Protein AF-A0A563DCP3-F1 (afdb_monomer_lite)

pLDDT: mean 81.7, std 19.26, range [31.88, 98.25]

Organism: NCBI:txid2509004

Structure (mmCIF, N/CA/C/O backbone):
data_AF-A0A563DCP3-F1
#
_entry.id   AF-A0A563DCP3-F1
#
loop_
_atom_site.group_PDB
_atom_site.id
_atom_site.type_symbol
_atom_site.label_atom_id
_atom_site.label_alt_id
_atom_site.label_comp_id
_atom_site.label_asym_id
_atom_site.label_entity_id
_atom_site.label_seq_id
_atom_site.pdbx_PDB_ins_code
_atom_site.Cartn_x
_atom_site.Cartn_y
_atom_site.Cartn_z
_atom_site.occupancy
_atom_site.B_iso_or_equiv
_atom_site.auth_seq_id
_atom_site.auth_comp_id
_atom_site.auth_asym_id
_atom_site.auth_atom_id
_atom_site.pdbx_PDB_model_num
ATOM 1 N N . MET A 1 1 ? -67.243 -31.482 20.004 1.00 41.31 1 MET A N 1
ATOM 2 C CA . MET A 1 1 ? -66.075 -31.719 19.130 1.00 41.31 1 MET A CA 1
ATOM 3 C C . MET A 1 1 ? -65.046 -30.627 19.380 1.00 41.31 1 MET A C 1
ATOM 5 O O . MET A 1 1 ? -65.381 -29.457 19.281 1.00 41.31 1 MET A O 1
ATOM 9 N N . LEU A 1 2 ? -63.834 -31.021 19.775 1.00 38.09 2 LEU A N 1
ATOM 10 C CA . LEU A 1 2 ? -62.657 -30.167 19.964 1.00 38.09 2 LEU A CA 1
ATOM 11 C C . LEU A 1 2 ? -62.089 -29.679 18.618 1.00 38.09 2 LEU A C 1
ATOM 13 O O . LEU A 1 2 ? -61.900 -30.506 17.728 1.00 38.09 2 LEU A O 1
ATOM 17 N N . LYS A 1 3 ? -61.703 -28.397 18.545 1.00 36.38 3 LYS A N 1
ATOM 18 C CA . LYS A 1 3 ? -60.465 -27.827 17.943 1.00 36.38 3 LYS A CA 1
ATOM 19 C C . LYS A 1 3 ? -60.593 -26.290 18.017 1.00 36.38 3 LYS A C 1
ATOM 21 O O . LYS A 1 3 ? -61.532 -25.746 17.460 1.00 36.38 3 LYS A O 1
ATOM 26 N N . LYS A 1 4 ? -59.897 -25.624 18.955 1.00 36.22 4 LYS A N 1
ATOM 27 C CA . LYS A 1 4 ? -58.544 -25.011 18.836 1.00 36.22 4 LYS A CA 1
ATOM 28 C C . LYS A 1 4 ? -58.501 -23.857 17.809 1.00 36.22 4 LYS A C 1
ATOM 30 O O . LYS A 1 4 ? -58.927 -24.091 16.694 1.00 36.22 4 LYS A O 1
ATOM 35 N N . ILE A 1 5 ? -57.922 -22.667 18.019 1.00 39.84 5 ILE A N 1
ATOM 36 C CA . ILE A 1 5 ? -57.256 -21.968 19.139 1.00 39.84 5 ILE A CA 1
ATOM 37 C C . ILE A 1 5 ? -56.921 -20.534 18.625 1.00 39.84 5 ILE A C 1
ATOM 39 O O . ILE A 1 5 ? -56.686 -20.366 17.434 1.00 39.84 5 ILE A O 1
ATOM 43 N N . LEU A 1 6 ? -56.871 -19.571 19.554 1.00 31.88 6 LEU A N 1
ATOM 44 C CA . LEU A 1 6 ? -56.149 -18.278 19.610 1.00 31.88 6 LEU A CA 1
ATOM 45 C C . LEU A 1 6 ? -56.243 -17.184 18.519 1.00 31.88 6 LEU A C 1
ATOM 47 O O . LEU A 1 6 ? -55.654 -17.242 17.447 1.00 31.88 6 LEU A O 1
ATOM 51 N N . ILE A 1 7 ? -56.817 -16.078 18.996 1.00 44.25 7 ILE A N 1
ATOM 52 C CA . ILE A 1 7 ? -56.426 -14.665 18.862 1.00 44.25 7 ILE A CA 1
ATOM 53 C C . ILE A 1 7 ? -54.898 -14.449 18.943 1.00 44.25 7 ILE A C 1
ATOM 55 O O . ILE A 1 7 ? -54.275 -14.998 19.849 1.00 44.25 7 ILE A O 1
ATOM 59 N N . LEU A 1 8 ? -54.333 -13.540 18.132 1.00 33.44 8 LEU A N 1
ATOM 60 C CA . LEU A 1 8 ? -53.434 -12.495 18.653 1.00 33.44 8 LEU A CA 1
ATOM 61 C C . LEU A 1 8 ? -53.379 -11.251 17.748 1.00 33.44 8 LEU A C 1
ATOM 63 O O . LEU A 1 8 ? -53.348 -11.323 16.525 1.00 33.44 8 LEU A O 1
ATOM 67 N N . PHE A 1 9 ? -53.403 -10.114 18.430 1.00 34.88 9 PHE A N 1
ATOM 68 C CA . PHE A 1 9 ? -53.386 -8.738 17.963 1.00 34.88 9 PHE A CA 1
ATOM 69 C C . PHE A 1 9 ? -51.964 -8.239 17.609 1.00 34.88 9 PHE A C 1
ATOM 71 O O . PHE A 1 9 ? -50.982 -8.738 18.148 1.00 34.88 9 PHE A O 1
ATOM 78 N N . PHE A 1 10 ? -51.946 -7.110 16.882 1.00 33.84 10 PHE A N 1
ATOM 79 C CA . PHE A 1 10 ? -51.060 -5.939 17.042 1.00 33.84 10 PHE A CA 1
ATOM 80 C C . PHE A 1 10 ? -49.759 -5.775 16.207 1.00 33.84 10 PHE A C 1
ATOM 82 O O . PHE A 1 10 ? -48.784 -6.495 16.351 1.00 33.84 10 PHE A O 1
ATOM 89 N N . ILE A 1 11 ? -49.763 -4.633 15.492 1.00 36.41 11 ILE A N 1
ATOM 90 C CA . ILE A 1 11 ? -48.721 -3.581 15.391 1.00 36.41 11 ILE A CA 1
ATOM 91 C C . ILE A 1 11 ? -47.721 -3.645 14.224 1.00 36.41 11 ILE A C 1
ATOM 93 O O . ILE A 1 11 ? -46.719 -4.350 14.236 1.00 36.41 11 ILE A O 1
ATOM 97 N N . LEU A 1 12 ? -47.972 -2.729 13.277 1.00 41.66 12 LEU A N 1
ATOM 98 C CA . LEU A 1 12 ? -46.993 -1.913 12.553 1.00 41.66 12 LEU A CA 1
ATOM 99 C C . LEU A 1 12 ? -45.638 -1.795 13.267 1.00 41.66 12 LEU A C 1
ATOM 101 O O . LEU A 1 12 ? -45.513 -1.091 14.264 1.00 41.66 12 LEU A O 1
ATOM 105 N N . SER A 1 13 ? -44.581 -2.342 12.684 1.00 36.09 13 SER A N 1
ATOM 106 C CA . SER A 1 13 ? -43.255 -1.749 12.854 1.00 36.09 13 SER A CA 1
ATOM 107 C C . SER A 1 13 ? -42.464 -1.875 11.565 1.00 36.09 13 SER A C 1
ATOM 109 O O . SER A 1 13 ? -42.316 -2.940 10.974 1.00 36.09 13 SER A O 1
ATOM 111 N N . SER A 1 14 ? -42.007 -0.714 11.122 1.00 35.94 14 SER A N 1
ATOM 112 C CA . SER A 1 14 ? -41.037 -0.500 10.071 1.00 35.94 14 SER A CA 1
ATOM 113 C C . SER A 1 14 ? -39.840 -1.436 10.218 1.00 35.94 14 SER A C 1
ATOM 115 O O . SER A 1 14 ? -39.022 -1.292 11.125 1.00 35.94 14 SER A O 1
ATOM 117 N N . LEU A 1 15 ? -39.643 -2.313 9.240 1.00 39.50 15 LEU A N 1
ATOM 118 C CA . LEU A 1 15 ? -38.308 -2.818 8.954 1.00 39.50 15 LEU A CA 1
ATOM 119 C C . LEU A 1 15 ? -37.560 -1.719 8.192 1.00 39.50 15 LEU A C 1
ATOM 121 O O . LEU A 1 15 ? -37.362 -1.771 6.982 1.00 39.50 15 LEU A O 1
ATOM 125 N N . LYS A 1 16 ? -37.153 -0.685 8.939 1.00 40.16 16 LYS A N 1
ATOM 126 C CA . LYS A 1 16 ? -35.898 0.008 8.651 1.00 40.16 16 LYS A CA 1
ATOM 127 C C . LYS A 1 16 ? -34.846 -1.097 8.641 1.00 40.16 16 LYS A C 1
ATOM 129 O O . LYS A 1 16 ? -34.524 -1.635 9.697 1.00 40.16 16 LYS A O 1
ATOM 134 N N . GLY A 1 17 ? -34.372 -1.466 7.456 1.00 36.19 17 GLY A N 1
ATOM 135 C CA . GLY A 1 17 ? -33.191 -2.302 7.305 1.00 36.19 17 GLY A CA 1
ATOM 136 C C . GLY A 1 17 ? -32.003 -1.567 7.909 1.00 36.19 17 GLY A C 1
ATOM 137 O O . GLY A 1 17 ? -31.311 -0.821 7.225 1.00 36.19 17 GLY A O 1
ATOM 138 N N . ILE A 1 18 ? -31.792 -1.730 9.212 1.00 42.62 18 ILE A N 1
ATOM 139 C CA . ILE A 1 18 ? -30.500 -1.468 9.825 1.00 42.62 18 ILE A CA 1
ATOM 140 C C . ILE A 1 18 ? -29.648 -2.647 9.369 1.00 42.62 18 ILE A C 1
ATOM 142 O O . ILE A 1 18 ? -29.673 -3.709 9.988 1.00 42.62 18 ILE A O 1
ATOM 146 N N . SER A 1 19 ? -28.974 -2.484 8.228 1.00 44.09 19 SER A N 1
ATOM 147 C CA . SER A 1 19 ? -27.886 -3.379 7.848 1.00 44.09 19 SER A CA 1
ATOM 148 C C . SER A 1 19 ? -26.914 -3.400 9.024 1.00 44.09 19 SER A C 1
ATOM 150 O O . SER A 1 19 ? -26.358 -2.362 9.394 1.00 44.09 19 SER A O 1
ATOM 152 N N . GLN A 1 20 ? -26.789 -4.542 9.697 1.00 48.88 20 GLN A N 1
ATOM 153 C CA . GLN A 1 20 ? -25.771 -4.714 10.721 1.00 48.88 20 GLN A CA 1
ATOM 154 C C . GLN A 1 20 ? -24.420 -4.734 10.005 1.00 48.88 20 GLN A C 1
ATOM 156 O O . GLN A 1 20 ? -23.987 -5.778 9.529 1.00 48.88 20 GLN A O 1
ATOM 161 N N . THR A 1 21 ? -23.777 -3.569 9.912 1.00 60.69 21 THR A N 1
ATOM 162 C CA . THR A 1 21 ? -22.417 -3.418 9.387 1.00 60.69 21 THR A CA 1
ATOM 163 C C . THR A 1 21 ? -21.504 -4.403 10.113 1.00 60.69 21 THR A C 1
ATOM 165 O O . THR A 1 21 ? -21.349 -4.316 11.342 1.00 60.69 21 THR A O 1
ATOM 168 N N . THR A 1 22 ? -20.928 -5.348 9.372 1.00 79.06 22 THR A N 1
ATOM 169 C CA . THR A 1 22 ? -20.078 -6.398 9.951 1.00 79.06 22 THR A CA 1
ATOM 170 C C . THR A 1 22 ? -18.808 -5.792 10.561 1.00 79.06 22 THR A C 1
ATOM 172 O O . THR A 1 22 ? -18.402 -4.676 10.225 1.00 79.06 22 THR A O 1
ATOM 175 N N . THR A 1 23 ? -18.155 -6.505 11.485 1.00 81.75 23 THR A N 1
ATOM 176 C CA . THR A 1 23 ? -16.864 -6.066 12.050 1.00 81.75 23 THR A CA 1
ATOM 177 C C . THR A 1 23 ? -15.818 -5.857 10.950 1.00 81.75 23 THR A C 1
ATOM 179 O O . THR A 1 23 ? -15.109 -4.853 10.985 1.00 81.75 23 THR A O 1
ATOM 182 N N . ALA A 1 24 ? -15.797 -6.737 9.942 1.00 82.44 24 ALA A N 1
ATOM 183 C CA . ALA A 1 24 ? -14.927 -6.632 8.774 1.00 82.44 24 ALA A CA 1
ATOM 184 C C . ALA A 1 24 ? -15.237 -5.385 7.936 1.00 82.44 24 ALA A C 1
ATOM 186 O O . ALA A 1 24 ? -14.337 -4.616 7.619 1.00 82.44 24 ALA A O 1
ATOM 187 N N . GLU A 1 25 ? -16.511 -5.103 7.657 1.00 87.88 25 GLU A N 1
ATOM 188 C CA . GLU A 1 25 ? -16.912 -3.894 6.931 1.00 87.88 25 GLU A CA 1
ATOM 189 C C . GLU A 1 25 ? -16.512 -2.616 7.688 1.00 87.88 25 GLU A C 1
ATOM 191 O O . GLU A 1 25 ? -15.989 -1.672 7.095 1.00 87.88 25 GLU A O 1
ATOM 196 N N . LYS A 1 26 ? -16.671 -2.582 9.019 1.00 87.88 26 LYS A N 1
ATOM 197 C CA . LYS A 1 26 ? -16.198 -1.454 9.845 1.00 87.88 26 LYS A CA 1
ATOM 198 C C . LYS A 1 26 ? -14.684 -1.267 9.781 1.00 87.88 26 LYS A C 1
ATOM 200 O O . LYS A 1 26 ? -14.230 -0.130 9.875 1.00 87.88 26 LYS A O 1
ATOM 205 N N . GLN A 1 27 ? -13.920 -2.349 9.673 1.00 88.75 27 GLN A N 1
ATOM 206 C CA . GLN A 1 27 ? -12.461 -2.312 9.566 1.00 88.75 27 GLN A CA 1
ATOM 207 C C . GLN A 1 27 ? -12.028 -1.852 8.174 1.00 88.75 27 GLN A C 1
ATOM 209 O O . GLN A 1 27 ? -11.270 -0.891 8.073 1.00 88.75 27 GLN A O 1
ATOM 214 N N . ILE A 1 28 ? -12.595 -2.443 7.120 1.00 91.56 28 ILE A N 1
ATOM 215 C CA . ILE A 1 28 ? -12.386 -2.041 5.723 1.00 91.56 28 ILE A CA 1
ATOM 216 C C . ILE A 1 28 ? -12.682 -0.552 5.549 1.00 91.56 28 ILE A C 1
ATOM 218 O O . ILE A 1 28 ? -11.883 0.171 4.967 1.00 91.56 28 ILE A O 1
ATOM 222 N N . ASN A 1 29 ? -13.770 -0.051 6.136 1.00 92.19 29 ASN A N 1
ATOM 223 C CA . ASN A 1 29 ? -14.145 1.358 6.045 1.00 92.19 29 ASN A CA 1
ATOM 224 C C . ASN A 1 29 ? -13.076 2.340 6.553 1.00 92.19 29 ASN A C 1
ATOM 226 O O . ASN A 1 29 ? -13.105 3.506 6.160 1.00 92.19 29 ASN A O 1
ATOM 230 N N . GLN A 1 30 ? -12.146 1.901 7.404 1.00 91.94 30 GLN A N 1
ATOM 231 C CA . GLN A 1 30 ? -11.076 2.760 7.912 1.00 91.94 30 GLN A CA 1
ATOM 232 C C . GLN A 1 30 ? -10.036 3.088 6.839 1.00 91.94 30 GLN A C 1
ATOM 234 O O . GLN A 1 30 ? -9.419 4.147 6.925 1.00 91.94 30 GLN A O 1
ATOM 239 N N . ILE A 1 31 ? -9.862 2.241 5.815 1.00 93.12 31 ILE A N 1
ATOM 240 C CA . ILE A 1 31 ? -8.840 2.479 4.788 1.00 93.12 31 ILE A CA 1
ATOM 241 C C . ILE A 1 31 ? -9.122 3.732 3.961 1.00 93.12 31 ILE A C 1
ATOM 243 O O . ILE A 1 31 ? -8.203 4.459 3.604 1.00 93.12 31 ILE A O 1
ATOM 247 N N . PHE A 1 32 ? -10.398 4.049 3.741 1.00 93.44 32 PHE A N 1
ATOM 248 C CA . PHE A 1 32 ? -10.821 5.228 2.981 1.00 93.44 32 PHE A CA 1
ATOM 249 C C . PHE A 1 32 ? -10.542 6.546 3.714 1.00 93.44 32 PHE A C 1
ATOM 251 O O . PHE A 1 32 ? -10.645 7.614 3.121 1.00 93.44 32 PHE A O 1
ATOM 258 N N . GLN A 1 33 ? -10.135 6.496 4.987 1.00 89.62 33 GLN A N 1
ATOM 259 C CA . GLN A 1 33 ? -9.623 7.676 5.684 1.00 89.62 33 GLN A CA 1
ATOM 260 C C . GLN A 1 33 ? -8.228 8.075 5.174 1.00 89.62 33 GLN A C 1
ATOM 262 O O . GLN A 1 33 ? -7.823 9.212 5.382 1.00 89.62 33 GLN A O 1
ATOM 267 N N . LEU A 1 34 ? -7.501 7.200 4.459 1.00 88.06 34 LEU A N 1
ATOM 268 C CA . LEU A 1 34 ? -6.210 7.516 3.818 1.00 88.06 34 LEU A CA 1
ATOM 269 C C . LEU A 1 34 ? -6.309 8.526 2.657 1.00 88.06 34 LEU A C 1
ATOM 271 O O . LEU A 1 34 ? -5.311 8.811 1.999 1.00 88.06 34 LEU A O 1
ATOM 275 N N . GLU A 1 35 ? -7.479 9.111 2.412 1.00 87.75 35 GLU A N 1
ATOM 276 C CA . GLU A 1 35 ? -7.627 10.306 1.575 1.00 87.75 35 GLU A CA 1
ATOM 277 C C . GLU A 1 35 ? -7.397 11.609 2.359 1.00 87.75 35 GLU A C 1
ATOM 279 O O . GLU A 1 35 ? -7.166 12.671 1.773 1.00 87.75 35 GLU A O 1
ATOM 284 N N . GLU A 1 36 ? -7.468 11.542 3.690 1.00 90.31 36 GLU A N 1
ATOM 285 C CA . GLU A 1 36 ? -7.317 12.682 4.583 1.00 90.31 36 GLU A CA 1
ATOM 286 C C . GLU A 1 36 ? -5.836 12.988 4.824 1.00 90.31 36 GLU A C 1
ATOM 288 O O . GLU A 1 36 ? -5.035 12.108 5.148 1.00 90.31 36 GLU A O 1
ATOM 293 N N . LYS A 1 37 ? -5.470 14.274 4.749 1.00 90.06 37 LYS A N 1
ATOM 294 C CA . LYS A 1 37 ? -4.086 14.746 4.939 1.00 90.06 37 LYS A CA 1
ATOM 295 C C . LYS A 1 37 ? -3.443 14.224 6.229 1.00 90.06 37 LYS A C 1
ATOM 297 O O . LYS A 1 37 ? -2.275 13.846 6.219 1.00 90.06 37 LYS A O 1
ATOM 302 N N . GLU A 1 38 ? -4.198 14.203 7.326 1.00 93.25 38 GLU A N 1
ATOM 303 C CA . GLU A 1 38 ? -3.714 13.716 8.621 1.00 93.25 38 GLU A CA 1
ATOM 304 C C . GLU A 1 38 ? -3.383 12.218 8.579 1.00 93.25 38 GLU A C 1
ATOM 306 O O . GLU A 1 38 ? -2.358 11.795 9.108 1.00 93.25 38 GLU A O 1
ATOM 311 N N . LYS A 1 39 ? -4.218 11.413 7.916 1.00 93.62 39 LYS A N 1
ATOM 312 C CA . LYS A 1 39 ? -4.042 9.959 7.827 1.00 93.62 39 LYS A CA 1
ATOM 313 C C . LYS A 1 39 ? -2.913 9.571 6.896 1.00 93.62 39 LYS A C 1
ATOM 315 O O . LYS A 1 39 ? -2.160 8.661 7.221 1.00 93.62 39 LYS A O 1
ATOM 320 N N . ILE A 1 40 ? -2.743 10.304 5.801 1.00 94.38 40 ILE A N 1
ATOM 321 C CA . ILE A 1 40 ? -1.567 10.183 4.938 1.00 94.38 40 ILE A CA 1
ATOM 322 C C . ILE A 1 40 ? -0.311 10.458 5.765 1.00 94.38 40 ILE A C 1
ATOM 324 O O . ILE A 1 40 ? 0.591 9.631 5.797 1.00 94.38 40 ILE A O 1
ATOM 328 N N . HIS A 1 41 ? -0.270 11.572 6.502 1.00 95.00 41 HIS A N 1
ATOM 329 C CA . HIS A 1 41 ? 0.881 11.887 7.347 1.00 95.00 41 HIS A CA 1
ATOM 330 C C . HIS A 1 41 ? 1.159 10.791 8.388 1.00 95.00 41 HIS A C 1
ATOM 332 O O . HIS A 1 41 ? 2.302 10.369 8.520 1.00 95.00 41 HIS A O 1
ATOM 338 N N . GLN A 1 42 ? 0.122 10.271 9.056 1.00 95.69 42 GLN A N 1
ATOM 339 C CA . GLN A 1 42 ? 0.248 9.150 9.998 1.00 95.69 42 GLN A CA 1
ATOM 340 C C . GLN A 1 42 ? 0.780 7.874 9.332 1.00 95.69 42 GLN A C 1
ATOM 342 O O . GLN A 1 42 ? 1.568 7.161 9.944 1.00 95.69 42 GLN A O 1
ATOM 347 N N . PHE A 1 43 ? 0.363 7.578 8.099 1.00 97.06 43 PHE A N 1
ATOM 348 C CA . PHE A 1 43 ? 0.837 6.412 7.356 1.00 97.06 43 PHE A CA 1
ATOM 349 C C . PHE A 1 43 ? 2.337 6.507 7.066 1.00 97.06 43 PHE A C 1
ATOM 351 O O . PHE A 1 43 ? 3.083 5.590 7.398 1.00 97.06 43 PHE A O 1
ATOM 358 N N . PHE A 1 44 ? 2.783 7.638 6.516 1.00 96.56 44 PHE A N 1
ATOM 359 C CA . PHE A 1 44 ? 4.196 7.852 6.199 1.00 96.56 44 PHE A CA 1
ATOM 360 C C . PHE A 1 44 ? 5.061 7.965 7.455 1.00 96.56 44 PHE A C 1
ATOM 362 O O . PHE A 1 44 ? 6.139 7.390 7.492 1.00 96.56 44 PHE A O 1
ATOM 369 N N . GLN A 1 45 ? 4.568 8.596 8.522 1.00 96.38 45 GLN A N 1
ATOM 370 C CA . GLN A 1 45 ? 5.265 8.589 9.808 1.00 96.38 45 GLN A CA 1
ATOM 371 C C . GLN A 1 45 ? 5.456 7.158 10.339 1.00 96.38 45 GLN A C 1
ATOM 373 O O . GLN A 1 45 ? 6.539 6.820 10.802 1.00 96.38 45 GLN A O 1
ATOM 378 N N . ALA A 1 46 ? 4.437 6.299 10.236 1.00 96.44 46 ALA A N 1
ATOM 379 C CA . ALA A 1 46 ? 4.541 4.912 10.683 1.00 96.44 46 ALA A CA 1
ATOM 380 C C . ALA A 1 46 ? 5.518 4.075 9.831 1.00 96.44 46 ALA A C 1
ATOM 382 O O . ALA A 1 46 ? 6.087 3.111 10.342 1.00 96.44 46 ALA A O 1
ATOM 383 N N . ILE A 1 47 ? 5.714 4.422 8.550 1.00 95.50 47 ILE A N 1
ATOM 384 C CA . ILE A 1 47 ? 6.762 3.829 7.700 1.00 95.50 47 ILE A CA 1
ATOM 385 C C . ILE A 1 47 ? 8.145 4.230 8.211 1.00 95.50 47 ILE A C 1
ATOM 387 O O . ILE A 1 47 ? 8.982 3.354 8.410 1.00 95.50 47 ILE A O 1
ATOM 391 N N . GLU A 1 48 ? 8.369 5.520 8.466 1.00 93.69 48 GLU A N 1
ATOM 392 C CA . GLU A 1 48 ? 9.656 6.014 8.971 1.00 93.69 48 GLU A CA 1
ATOM 393 C C . GLU A 1 48 ? 10.006 5.411 10.336 1.00 93.69 48 GLU A C 1
ATOM 395 O O . GLU A 1 48 ? 11.123 4.942 10.537 1.00 93.69 48 GLU A O 1
ATOM 400 N N . GLU A 1 49 ? 9.038 5.348 11.256 1.00 94.06 49 GLU A N 1
ATOM 401 C CA . GLU A 1 49 ? 9.209 4.694 12.561 1.00 94.06 49 GLU A CA 1
ATOM 402 C C . GLU A 1 49 ? 9.597 3.216 12.396 1.00 94.06 49 GLU A C 1
ATOM 404 O O . GLU A 1 49 ? 10.536 2.743 13.034 1.00 94.06 49 GLU A O 1
ATOM 409 N N . TYR A 1 50 ? 8.929 2.490 11.492 1.00 94.12 50 TYR A N 1
ATOM 410 C CA . TYR A 1 50 ? 9.268 1.095 11.216 1.00 94.12 50 TYR A CA 1
ATOM 411 C C . TYR A 1 50 ? 10.687 0.943 10.653 1.00 94.12 50 TYR A C 1
ATOM 413 O O . TYR A 1 50 ? 11.428 0.075 11.116 1.00 94.12 50 TYR A O 1
ATOM 421 N N . LYS A 1 51 ? 11.064 1.772 9.670 1.00 90.81 51 LYS A N 1
ATOM 422 C CA . LYS A 1 51 ? 12.396 1.755 9.045 1.00 90.81 51 LYS A CA 1
ATOM 423 C C . LYS A 1 51 ? 13.497 2.019 10.081 1.00 90.81 51 LYS A C 1
ATOM 425 O O . LYS A 1 51 ? 14.484 1.285 10.108 1.00 90.81 51 LYS A O 1
ATOM 430 N N . GLN A 1 52 ? 13.292 2.988 10.975 1.00 90.19 52 GLN A N 1
ATOM 431 C CA . GLN A 1 52 ? 14.218 3.297 12.073 1.00 90.19 52 GLN A CA 1
ATOM 432 C C . GLN A 1 52 ? 14.371 2.132 13.059 1.00 90.19 52 GLN A C 1
ATOM 434 O O . GLN A 1 52 ? 15.492 1.779 13.420 1.00 90.19 52 GLN A O 1
ATOM 439 N N . ASP A 1 53 ? 13.264 1.501 13.457 1.00 90.94 53 ASP A N 1
ATOM 440 C CA . ASP A 1 53 ? 13.278 0.376 14.403 1.00 90.94 53 ASP A CA 1
ATOM 441 C C . ASP A 1 53 ? 13.960 -0.888 13.840 1.00 90.94 53 ASP A C 1
ATOM 443 O O . ASP A 1 53 ? 14.377 -1.757 14.610 1.00 90.94 53 ASP A O 1
ATOM 447 N N . HIS A 1 54 ? 14.068 -1.005 12.512 1.00 87.00 54 HIS A N 1
ATOM 448 C CA . HIS A 1 54 ? 14.603 -2.182 11.813 1.00 87.00 54 HIS A CA 1
ATOM 449 C C . HIS A 1 54 ? 15.919 -1.909 11.066 1.00 87.00 54 HIS A C 1
ATOM 451 O O . HIS A 1 54 ? 16.314 -2.724 10.236 1.00 87.00 54 HIS A O 1
ATOM 457 N N . ASP A 1 55 ? 16.597 -0.797 11.372 1.00 81.75 55 ASP A N 1
ATOM 458 C CA . ASP A 1 55 ? 17.911 -0.424 10.820 1.00 81.75 55 ASP A CA 1
ATOM 459 C C . ASP A 1 55 ? 17.954 -0.391 9.277 1.00 81.75 55 ASP A C 1
ATOM 461 O O . ASP A 1 55 ? 18.926 -0.804 8.641 1.00 81.75 55 ASP A O 1
ATOM 465 N N . TYR A 1 56 ? 16.880 0.107 8.648 1.00 74.94 56 TYR A N 1
ATOM 466 C CA . TYR A 1 56 ? 16.895 0.417 7.217 1.00 74.94 56 TYR A CA 1
ATOM 467 C C . TYR A 1 56 ? 17.863 1.582 6.976 1.00 74.94 56 TYR A C 1
ATOM 469 O O . TYR A 1 56 ? 17.546 2.737 7.253 1.00 74.94 56 TYR A O 1
ATOM 477 N N . SER A 1 57 ? 19.063 1.282 6.477 1.00 65.31 57 SER A N 1
ATOM 478 C CA . SER A 1 57 ? 20.049 2.314 6.145 1.00 65.31 57 SER A CA 1
ATOM 479 C C . SER A 1 57 ? 19.656 3.085 4.878 1.00 65.31 57 SER A C 1
ATOM 481 O O . SER A 1 57 ? 19.228 2.482 3.892 1.00 65.31 57 SER A O 1
ATOM 483 N N . ASP A 1 58 ? 19.911 4.397 4.851 1.00 59.00 58 ASP A N 1
ATOM 484 C CA . ASP A 1 58 ? 19.716 5.250 3.662 1.00 59.00 58 ASP A CA 1
ATOM 485 C C . ASP A 1 58 ? 20.484 4.739 2.424 1.00 59.00 58 ASP A C 1
ATOM 487 O O . ASP A 1 58 ? 20.110 5.012 1.284 1.00 59.00 58 ASP A O 1
ATOM 491 N N . ALA A 1 59 ? 21.551 3.959 2.635 1.00 50.50 59 ALA A N 1
ATOM 492 C CA . ALA A 1 59 ? 22.348 3.356 1.571 1.00 50.50 59 ALA A CA 1
ATOM 493 C C . ALA A 1 59 ? 21.618 2.228 0.813 1.00 50.50 59 ALA A C 1
ATOM 495 O O . ALA A 1 59 ? 21.939 2.007 -0.350 1.00 50.50 59 ALA A O 1
ATOM 496 N N . MET A 1 60 ? 20.633 1.544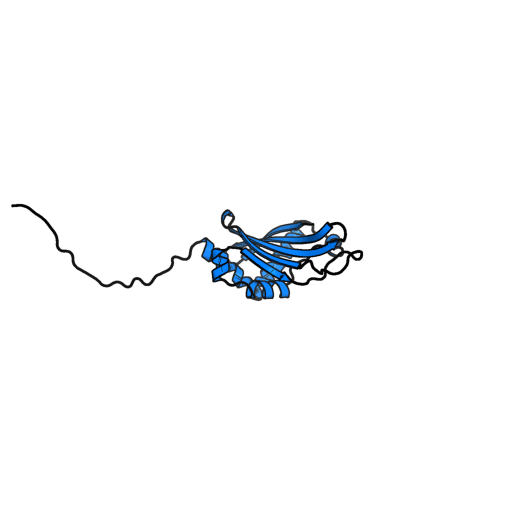 1.419 1.00 52.91 60 MET A N 1
ATOM 497 C CA . MET A 1 60 ? 19.790 0.562 0.705 1.00 52.91 60 MET A CA 1
ATOM 498 C C . MET A 1 60 ? 18.754 1.239 -0.206 1.00 52.91 60 MET A C 1
ATOM 500 O O . MET A 1 60 ? 18.322 0.643 -1.185 1.00 52.91 60 MET A O 1
ATOM 504 N N . ILE A 1 61 ? 18.384 2.491 0.082 1.00 54.59 61 ILE A N 1
ATOM 505 C CA . ILE A 1 61 ? 17.291 3.206 -0.596 1.00 54.59 61 ILE A CA 1
ATOM 506 C C . ILE A 1 61 ? 17.749 3.825 -1.931 1.00 54.59 61 ILE A C 1
ATOM 508 O O . ILE A 1 61 ? 16.961 3.939 -2.865 1.00 54.59 61 ILE A O 1
ATOM 512 N N . MET A 1 62 ? 19.025 4.209 -2.052 1.00 46.84 62 MET A N 1
ATOM 513 C CA . MET A 1 62 ? 19.522 4.999 -3.193 1.00 46.84 62 MET A CA 1
ATOM 514 C C . MET A 1 62 ? 19.767 4.203 -4.491 1.00 46.84 62 MET A C 1
ATOM 516 O O . MET A 1 62 ? 19.822 4.827 -5.546 1.00 46.84 62 MET A O 1
ATOM 520 N N . ASP A 1 63 ? 19.851 2.868 -4.430 1.00 54.25 63 ASP A N 1
ATOM 521 C CA . ASP A 1 63 ? 20.041 1.966 -5.591 1.00 54.25 63 ASP A CA 1
ATOM 522 C C . ASP A 1 63 ? 18.895 0.936 -5.738 1.00 54.25 63 ASP A C 1
ATOM 524 O O . ASP A 1 63 ? 19.026 -0.081 -6.424 1.00 54.25 63 ASP A O 1
ATOM 528 N N . SER A 1 64 ? 17.760 1.169 -5.072 1.00 67.62 64 SER A N 1
ATOM 529 C CA . SER A 1 64 ? 16.668 0.197 -5.011 1.00 67.62 64 SER A CA 1
ATOM 530 C C . SER A 1 64 ? 15.859 0.150 -6.312 1.00 67.62 64 SER A C 1
ATOM 532 O O . SER A 1 64 ? 15.318 1.158 -6.769 1.00 67.62 64 SER A O 1
ATOM 534 N N . ILE A 1 65 ? 15.734 -1.049 -6.891 1.00 73.94 65 ILE A N 1
ATOM 535 C CA . ILE A 1 65 ? 14.785 -1.331 -7.980 1.00 73.94 65 ILE A CA 1
ATOM 536 C C . ILE A 1 65 ? 13.342 -1.450 -7.469 1.00 73.94 65 ILE A C 1
ATOM 538 O O . ILE A 1 65 ? 12.431 -1.577 -8.280 1.00 73.94 65 ILE A O 1
ATOM 542 N N . PHE A 1 66 ? 13.124 -1.436 -6.149 1.00 83.19 66 PHE A N 1
ATOM 543 C CA . PHE A 1 66 ? 11.813 -1.613 -5.537 1.00 83.19 66 PHE A CA 1
ATOM 544 C C . PHE A 1 66 ? 11.059 -0.284 -5.508 1.00 83.19 66 PHE A C 1
ATOM 546 O O . PHE A 1 66 ? 11.466 0.676 -4.852 1.00 83.19 66 PHE A O 1
ATOM 553 N N . ALA A 1 67 ? 9.921 -0.221 -6.199 1.00 86.19 67 ALA A N 1
ATOM 554 C CA . ALA A 1 67 ? 9.054 0.946 -6.122 1.00 86.19 67 ALA A CA 1
ATOM 555 C C . ALA A 1 67 ? 8.504 1.147 -4.698 1.00 86.19 67 ALA A C 1
ATOM 557 O O . ALA A 1 67 ? 7.956 0.227 -4.084 1.00 86.19 67 ALA A O 1
ATOM 558 N N . GLU A 1 68 ? 8.611 2.375 -4.185 1.00 88.81 68 GLU A N 1
ATOM 559 C CA . GLU A 1 68 ? 8.006 2.785 -2.917 1.00 88.81 68 GLU A CA 1
ATOM 560 C C . GLU A 1 68 ? 6.716 3.584 -3.137 1.00 88.81 68 GLU A C 1
ATOM 562 O O . GLU A 1 68 ? 6.556 4.335 -4.106 1.00 88.81 68 GLU A O 1
ATOM 567 N N . ILE A 1 69 ? 5.781 3.464 -2.192 1.00 93.06 69 ILE A N 1
ATOM 568 C CA . ILE A 1 69 ? 4.569 4.279 -2.215 1.00 93.06 69 ILE A CA 1
ATOM 569 C C . ILE A 1 69 ? 4.911 5.750 -1.957 1.00 93.06 69 ILE A C 1
ATOM 571 O O . ILE A 1 69 ? 5.622 6.084 -1.015 1.00 93.06 69 ILE A O 1
ATOM 575 N N . THR A 1 70 ? 4.330 6.660 -2.740 1.00 93.12 70 THR A N 1
ATOM 576 C CA . THR A 1 70 ? 4.414 8.106 -2.482 1.00 93.12 70 THR A CA 1
ATOM 577 C C . THR A 1 70 ? 3.066 8.660 -2.019 1.00 93.12 70 THR A C 1
ATOM 579 O O . THR A 1 70 ? 2.020 8.090 -2.353 1.00 93.12 70 THR A O 1
ATOM 582 N N . PRO A 1 71 ? 3.027 9.792 -1.286 1.00 94.38 71 PRO A N 1
ATOM 583 C CA . PRO A 1 71 ? 1.760 10.380 -0.857 1.00 94.38 71 PRO A CA 1
ATOM 584 C C . PRO A 1 71 ? 0.783 10.667 -2.015 1.00 94.38 71 PRO A C 1
ATOM 586 O O . PRO A 1 71 ? -0.390 10.310 -1.887 1.00 94.38 71 PRO A O 1
ATOM 589 N N . PRO A 1 72 ? 1.209 11.244 -3.162 1.00 93.62 72 PRO A N 1
ATOM 590 C CA . PRO A 1 72 ? 0.308 11.464 -4.294 1.00 93.62 72 PRO A CA 1
ATOM 591 C C . PRO A 1 72 ? -0.249 10.167 -4.892 1.00 93.62 72 PRO A C 1
ATOM 593 O O . PRO A 1 72 ? -1.439 10.110 -5.214 1.00 93.62 72 PRO A O 1
ATOM 596 N N . VAL A 1 73 ? 0.585 9.127 -5.012 1.00 94.44 73 VAL A N 1
ATOM 597 C CA . VAL A 1 73 ? 0.175 7.818 -5.543 1.00 94.44 73 VAL A CA 1
ATOM 598 C C . VAL A 1 73 ? -0.832 7.158 -4.607 1.00 94.44 73 VAL A C 1
ATOM 600 O O . VAL A 1 73 ? -1.894 6.755 -5.076 1.00 94.44 73 VAL A O 1
ATOM 603 N N . LEU A 1 74 ? -0.570 7.138 -3.293 1.00 96.06 74 LEU A N 1
ATOM 604 C CA . LEU A 1 74 ? -1.486 6.569 -2.299 1.00 96.06 74 LEU A CA 1
ATOM 605 C C . LEU A 1 74 ? -2.865 7.231 -2.364 1.00 96.06 74 LEU A C 1
ATOM 607 O O . LEU A 1 74 ? -3.879 6.546 -2.448 1.00 96.06 74 LEU A O 1
ATOM 611 N N . VAL A 1 75 ? -2.916 8.565 -2.385 1.00 95.19 75 VAL A N 1
ATOM 612 C CA . VAL A 1 75 ? -4.190 9.298 -2.459 1.00 95.19 75 VAL A CA 1
ATOM 613 C C . VAL A 1 75 ? -4.940 8.992 -3.746 1.00 95.19 75 VAL A C 1
ATOM 615 O O . VAL A 1 75 ? -6.152 8.775 -3.718 1.00 95.19 75 VAL A O 1
ATOM 618 N N . ASN A 1 76 ? -4.240 9.001 -4.881 1.00 95.62 76 ASN A N 1
ATOM 619 C CA . ASN A 1 76 ? -4.853 8.697 -6.168 1.00 95.62 76 ASN A CA 1
ATOM 620 C C . ASN A 1 76 ? -5.393 7.260 -6.209 1.00 95.62 76 ASN A C 1
ATOM 622 O O . ASN A 1 76 ? -6.483 7.033 -6.737 1.00 95.62 76 ASN A O 1
ATOM 626 N N . PHE A 1 77 ? -4.647 6.319 -5.631 1.00 97.00 77 PHE A N 1
ATOM 627 C CA . PHE A 1 77 ? -5.019 4.918 -5.551 1.00 97.00 77 PHE A CA 1
ATOM 628 C C . PHE A 1 77 ? -6.266 4.723 -4.685 1.00 97.00 77 PHE A C 1
ATOM 630 O O . PHE A 1 77 ? -7.267 4.218 -5.189 1.00 97.00 77 PHE A O 1
ATOM 637 N N . ILE A 1 78 ? -6.271 5.209 -3.437 1.00 96.62 78 ILE A N 1
ATOM 638 C CA . ILE A 1 78 ? -7.419 5.058 -2.524 1.00 96.62 78 ILE A CA 1
ATOM 639 C C . ILE A 1 78 ? -8.696 5.665 -3.123 1.00 96.62 78 ILE A C 1
ATOM 641 O O . ILE A 1 78 ? -9.734 5.007 -3.122 1.00 96.62 78 ILE A O 1
ATOM 645 N N . LYS A 1 79 ? -8.607 6.849 -3.747 1.00 95.38 79 LYS A N 1
ATOM 646 C CA . LYS A 1 79 ? -9.749 7.500 -4.422 1.00 95.38 79 LYS A CA 1
ATOM 647 C C . LYS A 1 79 ? -10.307 6.726 -5.614 1.00 95.38 79 LYS A C 1
ATOM 649 O O . LYS A 1 79 ? -11.426 6.995 -6.045 1.00 95.38 79 LYS A O 1
ATOM 654 N N . SER A 1 80 ? -9.522 5.822 -6.196 1.00 96.88 80 SER A N 1
ATOM 655 C CA . SER A 1 80 ? -9.965 4.994 -7.322 1.00 96.88 80 SER A CA 1
ATOM 656 C C . SER A 1 80 ? -10.695 3.723 -6.892 1.00 96.88 80 SER A C 1
ATOM 658 O O . SER A 1 80 ? -11.346 3.087 -7.720 1.00 96.88 80 SER A O 1
ATOM 660 N N . ILE A 1 81 ? -10.633 3.374 -5.606 1.00 96.94 81 ILE A N 1
ATOM 661 C CA . ILE A 1 81 ? -11.286 2.187 -5.071 1.00 96.94 81 ILE A CA 1
ATOM 662 C C . ILE A 1 81 ? -12.790 2.447 -4.973 1.00 96.94 81 ILE A C 1
ATOM 664 O O . ILE A 1 81 ? -13.251 3.298 -4.209 1.00 96.94 81 ILE A O 1
ATOM 668 N N . ASN A 1 82 ? -13.587 1.651 -5.687 1.00 95.56 82 ASN A N 1
ATOM 669 C CA . ASN A 1 82 ? -15.013 1.583 -5.396 1.00 95.56 82 ASN A CA 1
ATOM 670 C C . ASN A 1 82 ? -15.212 0.876 -4.049 1.00 95.56 82 ASN A C 1
ATOM 672 O O . ASN A 1 82 ? -14.965 -0.322 -3.909 1.00 95.56 82 ASN A O 1
ATOM 676 N N . LYS A 1 83 ? -15.686 1.634 -3.062 1.00 94.12 83 LYS A N 1
ATOM 677 C CA . LYS A 1 83 ? -15.870 1.174 -1.687 1.00 94.12 83 LYS A CA 1
ATOM 678 C C . LYS A 1 83 ? -16.767 -0.057 -1.555 1.00 94.12 83 LYS A C 1
ATOM 680 O O . LYS A 1 83 ? -16.445 -0.959 -0.789 1.00 94.12 83 LYS A O 1
ATOM 685 N N . GLU A 1 84 ? -17.885 -0.089 -2.272 1.00 92.62 84 GLU A N 1
ATOM 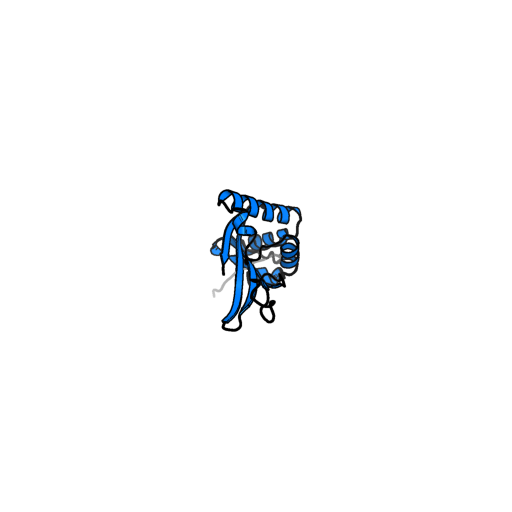686 C CA . GLU A 1 84 ? -18.864 -1.177 -2.181 1.00 92.62 84 GLU A CA 1
ATOM 687 C C . GLU A 1 84 ? -18.295 -2.476 -2.754 1.00 92.62 84 GLU A C 1
ATOM 689 O O . GLU A 1 84 ? -18.440 -3.529 -2.135 1.00 92.62 84 GLU A O 1
ATOM 694 N N . ILE A 1 85 ? -17.581 -2.378 -3.879 1.00 93.94 85 ILE A N 1
ATOM 695 C CA . ILE A 1 85 ? -16.879 -3.511 -4.494 1.00 93.94 85 ILE A CA 1
ATOM 696 C C . ILE A 1 85 ? -15.765 -3.997 -3.564 1.00 93.94 85 ILE A C 1
ATOM 698 O O . ILE A 1 85 ? -15.681 -5.184 -3.269 1.00 93.94 85 ILE A O 1
ATOM 702 N N . PHE A 1 86 ? -14.953 -3.092 -3.019 1.00 95.62 86 PHE A N 1
ATOM 703 C CA . PHE A 1 86 ? -13.836 -3.477 -2.157 1.00 95.62 86 PHE A CA 1
ATOM 704 C C . PHE A 1 86 ? -14.277 -4.142 -0.847 1.00 95.62 86 PHE A C 1
ATOM 706 O O . PHE A 1 86 ? -13.596 -5.034 -0.354 1.00 95.62 86 PHE A O 1
ATOM 713 N N . ILE A 1 87 ? -15.427 -3.764 -0.281 1.00 92.31 87 ILE A N 1
ATOM 714 C CA . ILE A 1 87 ? -15.990 -4.456 0.892 1.00 92.31 87 ILE A CA 1
ATOM 715 C C . ILE A 1 87 ? -16.285 -5.935 0.583 1.00 92.31 87 ILE A C 1
ATOM 717 O O . ILE A 1 87 ? -16.132 -6.783 1.465 1.00 92.31 87 ILE A O 1
ATOM 721 N N . GLN A 1 88 ? -16.702 -6.241 -0.648 1.00 91.81 88 GLN A N 1
ATOM 722 C CA . GLN A 1 88 ? -17.056 -7.593 -1.085 1.00 91.81 88 GLN A CA 1
ATOM 723 C C . GLN A 1 88 ? -15.814 -8.391 -1.487 1.00 91.81 88 GLN A C 1
ATOM 725 O O . GLN A 1 88 ? -15.572 -9.467 -0.938 1.00 91.81 88 GLN A O 1
ATOM 730 N N . GLU A 1 89 ? -15.009 -7.827 -2.385 1.00 95.38 89 GLU A N 1
ATOM 731 C CA . GLU A 1 89 ? -13.848 -8.493 -2.982 1.00 95.38 89 GLU A CA 1
ATOM 732 C C . GLU A 1 89 ? -12.633 -8.502 -2.051 1.00 95.38 89 GLU A C 1
ATOM 734 O O . GLU A 1 89 ? -11.784 -9.386 -2.135 1.00 95.38 89 GLU A O 1
ATOM 739 N N . LYS A 1 90 ? -12.553 -7.531 -1.129 1.00 96.12 90 LYS A N 1
ATOM 740 C CA . LYS A 1 90 ? -11.439 -7.329 -0.183 1.00 96.12 90 LYS A CA 1
ATOM 741 C C . LYS A 1 90 ? -10.090 -7.127 -0.867 1.00 96.12 90 LYS A C 1
ATOM 743 O O . LYS A 1 90 ? -9.059 -7.198 -0.204 1.00 96.12 90 LYS A O 1
ATOM 748 N N . GLU A 1 91 ? -10.094 -6.860 -2.164 1.00 97.69 91 GLU A N 1
ATOM 749 C CA . GLU A 1 91 ? -8.913 -6.675 -2.986 1.00 97.69 91 GLU A CA 1
ATOM 750 C C . GLU A 1 91 ? -9.211 -5.681 -4.109 1.00 97.69 91 GLU A C 1
ATOM 752 O O . GLU A 1 91 ? -10.331 -5.609 -4.619 1.00 97.69 91 GLU A O 1
ATOM 757 N N . PHE A 1 92 ? -8.217 -4.872 -4.458 1.00 98.06 92 PHE A N 1
ATOM 758 C CA . PHE A 1 92 ? -8.269 -3.960 -5.592 1.00 98.06 92 PHE A CA 1
ATOM 759 C C . PHE A 1 92 ? -6.858 -3.713 -6.114 1.00 98.06 92 PHE A C 1
ATOM 761 O O . PHE A 1 92 ? -5.951 -3.451 -5.324 1.00 98.06 92 PHE A O 1
ATOM 768 N N . THR A 1 93 ? -6.707 -3.733 -7.435 1.00 97.56 93 THR A N 1
ATOM 769 C CA . THR A 1 93 ? -5.446 -3.482 -8.140 1.00 97.56 93 THR A CA 1
ATOM 770 C C . THR A 1 93 ? -5.672 -2.448 -9.228 1.00 97.56 93 THR A C 1
ATOM 772 O O . THR A 1 93 ? -6.734 -2.414 -9.854 1.00 97.56 93 THR A O 1
ATOM 775 N N . LYS A 1 94 ? -4.671 -1.597 -9.446 1.00 96.12 94 LYS A N 1
ATOM 776 C CA . LYS A 1 94 ? -4.678 -0.576 -10.487 1.00 96.12 94 LYS A CA 1
ATOM 777 C C . LYS A 1 94 ? -3.285 -0.411 -11.084 1.00 96.12 94 LYS A C 1
ATOM 779 O O . LYS A 1 94 ? -2.307 -0.382 -10.340 1.00 96.12 94 LYS A O 1
ATOM 784 N N . ASP A 1 95 ? -3.247 -0.221 -12.396 1.00 93.81 95 ASP A N 1
ATOM 785 C CA . ASP A 1 95 ? -2.020 0.008 -13.155 1.00 93.81 95 ASP A CA 1
ATOM 786 C C . ASP A 1 95 ? -1.461 1.423 -12.923 1.00 93.81 95 ASP A C 1
ATOM 788 O O . ASP A 1 95 ? -2.210 2.403 -12.785 1.00 93.81 95 ASP A O 1
ATOM 792 N N . TYR A 1 96 ? -0.135 1.515 -12.897 1.00 90.38 96 TYR A N 1
ATOM 793 C CA . TYR A 1 96 ? 0.670 2.726 -12.755 1.00 90.38 96 TYR A CA 1
ATOM 794 C C . TYR A 1 96 ? 1.867 2.691 -13.718 1.00 90.38 96 TYR A C 1
ATOM 796 O O . TYR A 1 96 ? 2.128 1.696 -14.389 1.00 90.38 96 TYR A O 1
ATOM 804 N N . GLU A 1 97 ? 2.595 3.808 -13.773 1.00 84.94 97 GLU A N 1
ATOM 805 C CA . GLU A 1 97 ? 3.863 3.946 -14.494 1.00 84.94 97 GLU A CA 1
ATOM 806 C C . GLU A 1 97 ? 4.861 4.691 -13.590 1.00 84.94 97 GLU A C 1
ATOM 808 O O . GLU A 1 97 ? 4.903 5.924 -13.548 1.00 84.94 97 GLU A O 1
ATOM 813 N N . PHE A 1 98 ? 5.639 3.944 -12.814 1.00 82.44 98 PHE A N 1
ATOM 814 C CA . PHE A 1 98 ? 6.734 4.446 -11.984 1.00 82.44 98 PHE A CA 1
ATOM 815 C C . PHE A 1 98 ? 8.022 4.654 -12.783 1.00 82.44 98 PHE A C 1
ATOM 817 O O . PHE A 1 98 ? 8.809 5.525 -12.421 1.00 82.44 98 PHE A O 1
ATOM 824 N N . ASN A 1 99 ? 8.211 3.916 -13.886 1.00 77.94 99 ASN A N 1
ATOM 825 C CA . ASN A 1 99 ? 9.427 3.948 -14.719 1.00 77.94 99 ASN A CA 1
ATOM 826 C C . ASN A 1 99 ? 10.709 3.627 -13.921 1.00 77.94 99 ASN A C 1
ATOM 828 O O . ASN A 1 99 ? 11.734 4.289 -14.083 1.00 77.94 99 ASN A O 1
ATOM 832 N N . ILE A 1 100 ? 10.635 2.623 -13.042 1.00 76.44 100 ILE A N 1
ATOM 833 C CA . ILE A 1 100 ? 11.762 2.140 -12.235 1.00 76.44 100 ILE A CA 1
ATOM 834 C C . ILE A 1 100 ? 12.222 0.801 -12.812 1.00 76.44 100 ILE A C 1
ATOM 836 O O . ILE A 1 100 ? 11.484 -0.183 -12.765 1.00 76.44 100 ILE A O 1
ATOM 840 N N . PHE A 1 101 ? 13.433 0.773 -13.366 1.00 74.69 101 PHE A N 1
ATOM 841 C CA . PHE A 1 101 ? 14.049 -0.412 -13.964 1.00 74.69 101 PHE A CA 1
ATOM 842 C C . PHE A 1 101 ? 15.583 -0.279 -13.989 1.00 74.69 101 PHE A C 1
ATOM 844 O O . PHE A 1 101 ? 16.091 0.848 -14.028 1.00 74.69 101 PHE A O 1
ATOM 851 N N . PRO A 1 102 ? 16.347 -1.391 -13.963 1.00 75.75 102 PRO A N 1
ATOM 852 C CA . PRO A 1 102 ? 17.803 -1.329 -14.092 1.00 75.75 102 PRO A CA 1
ATOM 853 C C . PRO A 1 102 ? 18.227 -0.721 -15.437 1.00 75.75 102 PRO A C 1
ATOM 855 O O . PRO A 1 102 ? 17.565 -0.929 -16.451 1.00 75.75 102 PRO A O 1
ATOM 858 N N . GLN A 1 103 ? 19.351 0.007 -15.458 1.00 73.19 103 GLN A N 1
ATOM 859 C CA . GLN A 1 103 ? 19.796 0.781 -16.632 1.00 73.19 103 GLN A CA 1
ATOM 860 C C . GLN A 1 103 ? 20.009 -0.062 -17.900 1.00 73.19 103 GLN A C 1
ATOM 862 O O . GLN A 1 103 ? 19.910 0.470 -19.005 1.00 73.19 103 GLN A O 1
ATOM 867 N N . GLU A 1 104 ? 20.320 -1.351 -17.757 1.00 73.38 104 GLU A N 1
ATOM 868 C CA . GLU A 1 104 ? 20.491 -2.281 -18.880 1.00 73.38 104 GLU A CA 1
ATOM 869 C C . GLU A 1 104 ? 19.179 -2.745 -19.534 1.00 73.38 104 GLU A C 1
ATOM 871 O O . GLU A 1 104 ? 19.229 -3.338 -20.614 1.00 73.38 104 GLU A O 1
ATOM 876 N N . TYR A 1 105 ? 18.019 -2.468 -18.928 1.00 71.50 105 TYR A N 1
ATOM 877 C CA . TYR A 1 105 ? 16.718 -2.887 -19.447 1.00 71.50 105 TYR A CA 1
ATOM 878 C C . TYR A 1 105 ? 15.922 -1.719 -20.030 1.00 71.50 105 TYR A C 1
ATOM 880 O O . TYR A 1 105 ?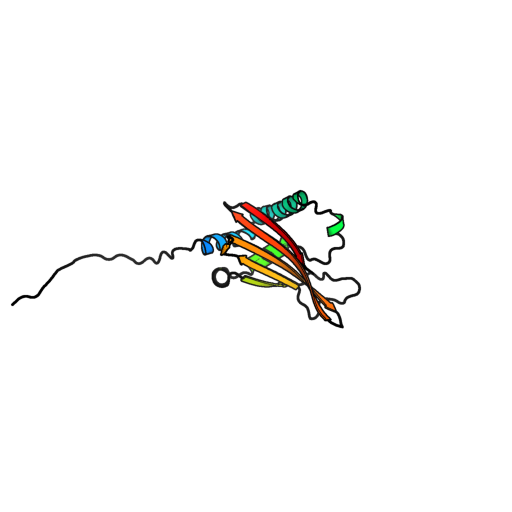 16.087 -0.553 -19.669 1.00 71.50 105 TYR A O 1
ATOM 888 N N . ALA A 1 106 ? 15.059 -2.048 -20.990 1.00 65.38 106 ALA A N 1
ATOM 889 C CA . ALA A 1 106 ? 14.182 -1.081 -21.629 1.00 65.38 106 ALA A CA 1
ATOM 890 C C . ALA A 1 106 ? 12.948 -0.797 -20.763 1.00 65.38 106 ALA A C 1
ATOM 892 O O . ALA A 1 106 ? 12.538 -1.614 -19.937 1.00 65.38 106 ALA A O 1
ATOM 893 N N . ALA A 1 107 ? 12.337 0.362 -21.019 1.00 59.31 107 ALA A N 1
ATOM 894 C CA . ALA A 1 107 ? 11.088 0.771 -20.397 1.00 59.31 107 ALA A CA 1
ATOM 895 C C . ALA A 1 107 ? 9.980 -0.288 -20.543 1.00 59.31 107 ALA A C 1
ATOM 897 O O . ALA A 1 107 ? 9.988 -1.134 -21.440 1.00 59.31 107 ALA A O 1
ATOM 898 N N . ASN A 1 108 ? 9.001 -0.155 -19.660 1.00 60.97 108 ASN A N 1
ATOM 899 C CA . ASN A 1 108 ? 7.985 -1.093 -19.200 1.00 60.97 108 ASN A CA 1
ATOM 900 C C . ASN A 1 108 ? 6.935 -1.484 -20.268 1.00 60.97 108 ASN A C 1
ATOM 902 O O . ASN A 1 108 ? 5.783 -1.749 -19.956 1.00 60.97 108 ASN A O 1
ATOM 906 N N . MET A 1 109 ? 7.264 -1.513 -21.559 1.00 61.59 109 MET A N 1
ATOM 907 C CA . MET A 1 109 ? 6.326 -1.958 -22.592 1.00 61.59 109 MET A CA 1
ATOM 908 C C . MET A 1 109 ? 6.631 -3.410 -22.973 1.00 61.59 109 MET A C 1
ATOM 910 O O . MET A 1 109 ? 7.671 -3.645 -23.590 1.00 61.59 109 MET A O 1
ATOM 914 N N . PRO A 1 110 ? 5.754 -4.389 -22.643 1.00 67.81 110 PRO A N 1
ATOM 915 C CA . PRO A 1 110 ? 4.340 -4.270 -22.227 1.00 67.81 110 PRO A CA 1
ATOM 916 C C . PRO A 1 110 ? 4.037 -4.464 -20.716 1.00 67.81 110 PRO A C 1
ATOM 918 O O . PRO A 1 110 ? 2.896 -4.752 -20.363 1.00 67.81 110 PRO A O 1
ATOM 921 N N . CYS A 1 111 ? 5.024 -4.379 -19.828 1.00 81.44 111 CYS A N 1
ATOM 922 C CA . CYS A 1 111 ? 4.894 -4.688 -18.402 1.00 81.44 111 CYS A CA 1
ATOM 923 C C . CYS A 1 111 ? 4.371 -3.501 -17.568 1.00 81.44 111 CYS A C 1
ATOM 925 O O . CYS A 1 111 ? 5.100 -2.550 -17.317 1.00 81.44 111 CYS A O 1
ATOM 927 N N . ALA A 1 112 ? 3.124 -3.557 -17.098 1.00 85.69 112 ALA A N 1
ATOM 928 C CA . ALA A 1 112 ? 2.573 -2.501 -16.248 1.00 85.69 112 ALA A CA 1
ATOM 929 C C . ALA A 1 112 ? 3.147 -2.548 -14.821 1.00 85.69 112 ALA A C 1
ATOM 931 O O . ALA A 1 112 ? 3.349 -3.625 -14.252 1.00 85.69 112 ALA A O 1
ATOM 932 N N . ASP A 1 113 ? 3.346 -1.373 -14.227 1.00 91.25 113 ASP A N 1
ATOM 933 C CA . ASP A 1 113 ? 3.534 -1.258 -12.784 1.00 91.25 113 ASP A CA 1
ATOM 934 C C . ASP A 1 113 ? 2.160 -1.323 -12.113 1.00 91.25 113 ASP A C 1
ATOM 936 O O . ASP A 1 113 ? 1.145 -0.961 -12.715 1.00 91.25 113 ASP A O 1
ATOM 940 N N . VAL A 1 114 ? 2.094 -1.763 -10.860 1.00 93.75 114 VAL A N 1
ATOM 941 C CA . VAL A 1 114 ? 0.815 -1.953 -10.169 1.00 93.75 114 VAL A CA 1
ATOM 942 C C . VAL A 1 114 ? 0.857 -1.439 -8.744 1.00 93.75 114 VAL A C 1
ATOM 944 O O . VAL A 1 114 ? 1.841 -1.582 -8.022 1.00 93.75 114 VAL A O 1
ATOM 947 N N . VAL A 1 115 ? -0.266 -0.896 -8.291 1.00 97.19 115 VAL A N 1
ATOM 948 C CA . VAL A 1 115 ? -0.551 -0.766 -6.863 1.00 97.19 115 VAL A CA 1
ATOM 949 C C . VAL A 1 115 ? -1.732 -1.666 -6.559 1.00 97.19 115 VAL A C 1
ATOM 951 O O . VAL A 1 115 ? -2.753 -1.607 -7.248 1.00 97.19 115 VAL A O 1
ATOM 954 N N . SER A 1 116 ? -1.605 -2.503 -5.536 1.00 97.50 116 SER A N 1
ATOM 955 C CA . SER A 1 116 ? -2.703 -3.338 -5.058 1.00 97.50 116 SER A CA 1
ATOM 956 C C . SER A 1 116 ? -2.892 -3.197 -3.561 1.00 97.50 116 SER A C 1
ATOM 958 O O . SER A 1 116 ? -1.955 -2.931 -2.810 1.00 97.50 116 SER A O 1
ATOM 960 N N . LEU A 1 117 ? -4.129 -3.371 -3.121 1.00 98.25 117 LEU A N 1
ATOM 961 C CA . LEU A 1 117 ? -4.493 -3.380 -1.720 1.00 98.25 117 LEU A CA 1
ATOM 962 C C . LEU A 1 117 ? -5.391 -4.572 -1.459 1.00 98.25 117 LEU A C 1
ATOM 964 O O . LEU A 1 117 ? -6.392 -4.757 -2.145 1.00 98.25 117 LEU A O 1
ATOM 968 N N . ARG A 1 118 ? -5.072 -5.321 -0.409 1.00 98.00 118 ARG A N 1
ATOM 969 C CA . ARG A 1 118 ? -5.860 -6.456 0.055 1.00 98.00 118 ARG A CA 1
ATOM 970 C C . ARG A 1 118 ? -6.154 -6.350 1.543 1.00 98.00 118 ARG A C 1
ATOM 972 O O . ARG A 1 118 ? -5.272 -6.015 2.332 1.00 98.00 118 ARG A O 1
ATOM 979 N N . PHE A 1 119 ? -7.378 -6.675 1.945 1.00 97.62 119 PHE A N 1
ATOM 980 C CA . PHE A 1 119 ? -7.765 -6.821 3.343 1.00 97.62 119 PHE A CA 1
ATOM 981 C C . PHE A 1 119 ? -7.691 -8.291 3.777 1.00 97.62 119 PHE A C 1
ATOM 983 O O . PHE A 1 119 ? -8.393 -9.163 3.266 1.00 97.62 119 PHE A O 1
ATOM 990 N N . LEU A 1 120 ? -6.831 -8.563 4.754 1.00 96.31 120 LEU A N 1
ATOM 991 C CA . LEU A 1 120 ? -6.616 -9.867 5.371 1.00 96.31 120 LEU A CA 1
ATOM 992 C C . LEU A 1 120 ? -7.515 -9.990 6.609 1.00 96.31 120 LEU A C 1
ATOM 994 O O . LEU A 1 120 ? -7.106 -9.664 7.726 1.00 96.31 120 LEU A O 1
ATOM 998 N N . GLU A 1 121 ? -8.750 -10.451 6.403 1.00 92.62 121 GLU A N 1
ATOM 999 C CA . GLU A 1 121 ? -9.805 -10.467 7.430 1.00 92.62 121 GLU A CA 1
ATOM 1000 C C . GLU A 1 121 ? -9.412 -11.235 8.699 1.00 92.62 121 GLU A C 1
ATOM 1002 O O . GLU A 1 121 ? -9.600 -10.726 9.802 1.00 92.62 121 GLU A O 1
ATOM 1007 N N . GLU A 1 122 ? -8.788 -12.409 8.560 1.00 91.12 122 GLU A N 1
ATOM 1008 C CA . GLU A 1 122 ? -8.373 -13.250 9.696 1.00 91.12 122 GLU A CA 1
ATOM 1009 C C . GLU A 1 122 ? -7.428 -12.529 10.663 1.00 91.12 122 GLU A C 1
ATOM 1011 O O . GLU A 1 122 ? -7.431 -12.789 11.866 1.00 91.12 122 GLU A O 1
ATOM 1016 N N . LYS A 1 123 ? -6.609 -11.615 10.132 1.00 92.44 123 LYS A N 1
ATOM 1017 C CA . LYS A 1 123 ? -5.612 -10.866 10.900 1.00 92.44 123 LYS A CA 1
ATOM 1018 C C . LYS A 1 123 ? -6.029 -9.423 11.166 1.00 92.44 123 LYS A C 1
ATOM 1020 O O . LYS A 1 123 ? -5.326 -8.737 11.908 1.00 92.44 123 LYS A O 1
ATOM 1025 N N . ASN A 1 124 ? -7.141 -8.969 10.584 1.00 92.75 124 ASN A N 1
ATOM 1026 C CA . ASN A 1 124 ? -7.549 -7.566 10.546 1.00 92.75 124 ASN A CA 1
ATOM 1027 C C . ASN A 1 124 ? -6.395 -6.648 10.084 1.00 92.75 124 ASN A C 1
ATOM 1029 O O . ASN A 1 124 ? -5.959 -5.739 10.798 1.00 92.75 124 ASN A O 1
ATOM 1033 N N . GLN A 1 125 ? -5.846 -6.952 8.910 1.00 96.12 125 GLN A N 1
ATOM 1034 C CA . GLN A 1 125 ? -4.680 -6.269 8.346 1.00 96.12 125 GLN A CA 1
ATOM 1035 C C . GLN A 1 125 ? -4.928 -5.870 6.899 1.00 96.12 125 GLN A C 1
ATOM 1037 O O . GLN A 1 125 ? -5.727 -6.486 6.201 1.00 96.12 125 GLN A O 1
ATOM 1042 N N . PHE A 1 126 ? -4.201 -4.861 6.450 1.00 97.69 126 PHE A N 1
ATOM 1043 C CA . PHE A 1 126 ? -4.126 -4.448 5.062 1.00 97.69 126 PHE A CA 1
ATOM 1044 C C . PHE A 1 126 ? -2.738 -4.769 4.526 1.00 97.69 126 PHE A C 1
ATOM 1046 O O . PHE A 1 126 ? -1.736 -4.517 5.198 1.00 97.69 126 PHE A O 1
ATOM 1053 N N . LEU A 1 127 ? -2.694 -5.320 3.322 1.00 97.81 127 LEU A N 1
ATOM 1054 C CA . LEU A 1 127 ? -1.483 -5.499 2.541 1.00 97.81 127 LEU A CA 1
ATOM 1055 C C . LEU A 1 127 ? -1.565 -4.543 1.353 1.00 97.81 127 LEU A C 1
ATOM 1057 O O . LEU A 1 127 ? -2.414 -4.739 0.487 1.00 97.81 127 LEU A O 1
ATOM 1061 N N . LEU A 1 128 ? -0.731 -3.505 1.347 1.00 97.94 128 LEU A N 1
ATOM 1062 C CA . LEU A 1 128 ? -0.548 -2.601 0.211 1.00 97.94 128 LEU A CA 1
ATOM 1063 C C . LEU A 1 128 ? 0.737 -3.004 -0.509 1.00 97.94 128 LEU A C 1
ATOM 1065 O O . LEU A 1 128 ? 1.801 -2.962 0.099 1.00 97.94 128 LEU A O 1
ATOM 1069 N N . MET A 1 129 ? 0.643 -3.369 -1.779 1.00 96.50 129 MET A N 1
ATOM 1070 C CA . MET A 1 129 ? 1.791 -3.695 -2.620 1.00 96.50 129 MET A CA 1
ATOM 1071 C C . MET A 1 129 ? 1.974 -2.605 -3.669 1.00 96.50 129 MET A C 1
ATOM 1073 O O . MET A 1 129 ? 1.004 -2.194 -4.308 1.00 96.50 129 MET A O 1
ATOM 1077 N N . VAL A 1 130 ? 3.212 -2.164 -3.847 1.00 95.38 130 VAL A N 1
ATOM 1078 C CA . VAL A 1 130 ? 3.647 -1.268 -4.918 1.00 95.38 130 VAL A CA 1
ATOM 1079 C C . VAL A 1 130 ? 4.652 -2.037 -5.755 1.00 95.38 130 VAL A C 1
ATOM 1081 O O . VAL A 1 130 ? 5.789 -2.223 -5.336 1.00 95.38 130 VAL A O 1
ATOM 1084 N N . GLY A 1 131 ? 4.191 -2.550 -6.888 1.00 91.94 131 GLY A N 1
ATOM 1085 C CA . GLY A 1 131 ? 4.994 -3.305 -7.836 1.00 91.94 131 GLY A CA 1
ATOM 1086 C C . GLY A 1 131 ? 5.431 -2.433 -9.004 1.00 91.94 131 GLY A C 1
ATOM 1087 O O . GLY A 1 131 ? 4.639 -1.642 -9.515 1.00 91.94 131 GLY A O 1
ATOM 1088 N N . ASN A 1 132 ? 6.671 -2.600 -9.434 1.00 89.25 132 ASN A N 1
ATOM 1089 C CA . ASN A 1 132 ? 7.178 -2.152 -10.717 1.00 89.25 132 ASN A CA 1
ATOM 1090 C C . ASN A 1 132 ? 7.609 -3.352 -11.557 1.00 89.25 132 ASN A C 1
ATOM 1092 O O . ASN A 1 132 ? 8.051 -4.371 -11.029 1.00 89.25 132 ASN A O 1
ATOM 1096 N N . SER A 1 133 ? 7.502 -3.207 -12.868 1.00 88.50 133 SER A N 1
ATOM 1097 C CA . SER A 1 133 ? 7.789 -4.269 -13.814 1.00 88.50 133 SER A CA 1
ATOM 1098 C C . SER A 1 133 ? 8.684 -3.760 -14.934 1.00 88.50 133 SER A C 1
ATOM 1100 O O . SER A 1 133 ? 8.558 -2.626 -15.397 1.00 88.50 133 SER A O 1
ATOM 1102 N N . PHE A 1 134 ? 9.573 -4.616 -15.423 1.00 85.06 134 PHE A N 1
ATOM 1103 C CA . PHE A 1 134 ? 10.444 -4.306 -16.553 1.00 85.06 134 PHE A CA 1
ATOM 1104 C C . PHE A 1 134 ? 10.608 -5.511 -17.471 1.00 85.06 134 PHE A C 1
ATOM 1106 O O . PHE A 1 134 ? 10.436 -6.659 -17.062 1.00 85.06 134 PHE A O 1
ATOM 1113 N N . TYR A 1 135 ? 10.898 -5.244 -18.742 1.00 84.19 135 TYR A N 1
ATOM 1114 C CA . TYR A 1 135 ? 10.978 -6.287 -19.757 1.00 84.19 135 TYR A CA 1
ATOM 1115 C C . TYR A 1 135 ? 12.410 -6.807 -19.907 1.00 84.19 135 TYR A C 1
ATOM 1117 O O . TYR A 1 135 ? 13.338 -6.037 -20.163 1.00 84.19 135 TYR A O 1
ATOM 1125 N N . VAL A 1 136 ? 12.570 -8.125 -19.815 1.00 84.56 136 VAL A N 1
ATOM 1126 C CA . VAL A 1 136 ? 13.819 -8.847 -20.075 1.00 84.56 136 VAL A CA 1
ATOM 1127 C C . VAL A 1 136 ? 13.604 -9.771 -21.272 1.00 84.56 136 VAL A C 1
ATOM 1129 O O . VAL A 1 136 ? 12.703 -10.602 -21.251 1.00 84.56 136 VAL A O 1
ATOM 1132 N N . GLU A 1 137 ? 14.430 -9.651 -22.315 1.00 81.88 137 GLU A N 1
ATOM 1133 C CA . GLU A 1 137 ? 14.221 -10.340 -23.604 1.00 81.88 137 GLU A CA 1
ATOM 1134 C C . GLU A 1 137 ? 14.039 -11.862 -23.467 1.00 81.88 137 GLU A C 1
ATOM 1136 O O . GLU A 1 137 ? 13.150 -12.430 -24.099 1.00 81.88 137 GLU A O 1
ATOM 1141 N N . ASP A 1 138 ? 14.810 -12.494 -22.579 1.00 84.56 138 ASP A N 1
ATOM 1142 C CA . ASP A 1 138 ? 14.786 -13.945 -22.363 1.00 84.56 138 ASP A CA 1
ATOM 1143 C C . ASP A 1 138 ? 13.676 -14.428 -21.406 1.00 84.56 138 ASP A C 1
ATOM 1145 O O . ASP A 1 138 ? 13.342 -15.615 -21.407 1.00 84.56 138 ASP A O 1
ATOM 1149 N N . PHE A 1 139 ? 13.102 -13.540 -20.583 1.00 82.31 139 PHE A N 1
ATOM 1150 C CA . PHE A 1 139 ? 12.200 -13.911 -19.476 1.00 82.31 139 PHE A CA 1
ATOM 1151 C C . PHE A 1 139 ? 10.814 -13.248 -19.533 1.00 82.31 139 PHE A C 1
ATOM 1153 O O . PHE A 1 139 ? 9.895 -13.693 -18.848 1.00 82.31 139 PHE A O 1
ATOM 1160 N N . GLY A 1 140 ? 10.625 -12.230 -20.374 1.00 85.19 140 GLY A N 1
ATOM 1161 C CA . GLY A 1 140 ? 9.405 -11.431 -20.423 1.00 85.19 140 GLY A CA 1
ATOM 1162 C C . GLY A 1 140 ? 9.358 -10.384 -19.308 1.00 85.19 140 GLY A C 1
ATOM 1163 O O . GLY A 1 140 ? 10.354 -9.720 -19.035 1.00 85.19 140 GLY A O 1
ATOM 1164 N N . CYS A 1 141 ? 8.186 -10.195 -18.699 1.00 86.12 141 CYS A N 1
ATOM 1165 C CA . CYS A 1 141 ? 8.018 -9.243 -17.604 1.00 86.12 141 CYS A CA 1
ATOM 1166 C C . CYS A 1 141 ? 8.601 -9.794 -16.303 1.00 86.12 141 CYS A C 1
ATOM 1168 O O . CYS A 1 141 ? 8.140 -10.816 -15.798 1.00 86.12 141 CYS A O 1
ATOM 1170 N N . THR A 1 142 ? 9.584 -9.081 -15.769 1.00 87.31 142 THR A N 1
ATOM 1171 C CA . THR A 1 142 ? 10.131 -9.281 -14.428 1.00 87.31 142 THR A CA 1
ATOM 1172 C C . THR A 1 142 ? 9.520 -8.240 -13.504 1.00 87.31 142 THR A C 1
ATOM 1174 O O . THR A 1 142 ? 9.368 -7.083 -13.896 1.00 87.31 142 THR A O 1
ATOM 1177 N N . GLU A 1 143 ? 9.168 -8.652 -12.292 1.00 87.81 143 GLU A N 1
ATOM 1178 C CA . GLU A 1 143 ? 8.457 -7.832 -11.315 1.00 87.81 143 GLU A CA 1
ATOM 1179 C C . GLU A 1 143 ? 9.328 -7.639 -10.075 1.00 87.81 143 GLU A C 1
ATOM 1181 O O . GLU A 1 143 ? 9.958 -8.578 -9.591 1.00 87.81 143 GLU A O 1
ATOM 1186 N N . SER A 1 144 ? 9.323 -6.430 -9.535 1.00 88.00 144 SER A N 1
ATOM 1187 C CA . SER A 1 144 ? 9.837 -6.122 -8.207 1.00 88.00 144 SER A CA 1
ATOM 1188 C C . SER A 1 144 ? 8.844 -5.228 -7.474 1.00 88.00 144 SER A C 1
ATOM 1190 O O . SER A 1 144 ? 7.948 -4.651 -8.082 1.00 88.00 144 SER A O 1
ATOM 1192 N N . GLY A 1 145 ? 8.954 -5.084 -6.161 1.00 90.31 145 GLY A N 1
ATOM 1193 C CA . GLY A 1 145 ? 8.102 -4.152 -5.443 1.00 90.31 145 GLY A CA 1
ATOM 1194 C C . GLY A 1 145 ? 8.274 -4.139 -3.939 1.00 90.31 145 GLY A C 1
ATOM 1195 O O . GLY A 1 145 ? 8.949 -4.983 -3.350 1.00 90.31 145 GLY A O 1
ATOM 1196 N N . THR A 1 146 ? 7.586 -3.186 -3.322 1.00 93.25 146 THR A N 1
ATOM 1197 C CA . THR A 1 146 ? 7.519 -3.030 -1.871 1.00 93.25 146 THR 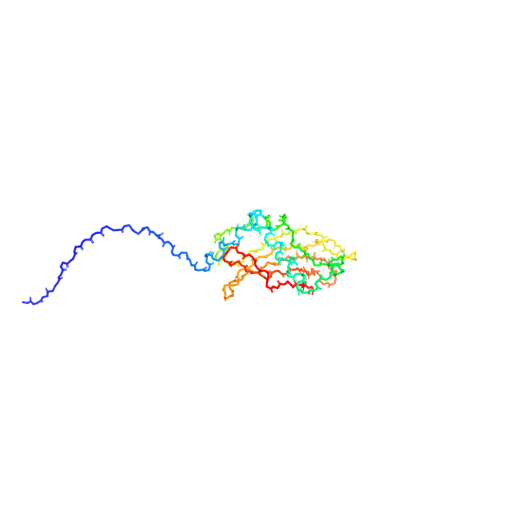A CA 1
ATOM 1198 C C . THR A 1 146 ? 6.123 -3.372 -1.371 1.00 93.25 146 THR A C 1
ATOM 1200 O O . THR A 1 146 ? 5.113 -2.876 -1.873 1.00 93.25 146 THR A O 1
ATOM 1203 N N . SER A 1 147 ? 6.053 -4.204 -0.341 1.00 95.50 147 SER A N 1
ATOM 1204 C CA . SER A 1 147 ? 4.824 -4.565 0.357 1.00 95.50 147 SER A CA 1
ATOM 1205 C C . SER A 1 147 ? 4.795 -3.962 1.754 1.00 95.50 147 SER A C 1
ATOM 1207 O O . SER A 1 147 ? 5.666 -4.239 2.575 1.00 95.50 147 SER A O 1
ATOM 1209 N N . TYR A 1 148 ? 3.740 -3.212 2.055 1.00 97.25 148 TYR A N 1
ATOM 1210 C CA . TYR A 1 148 ? 3.442 -2.656 3.3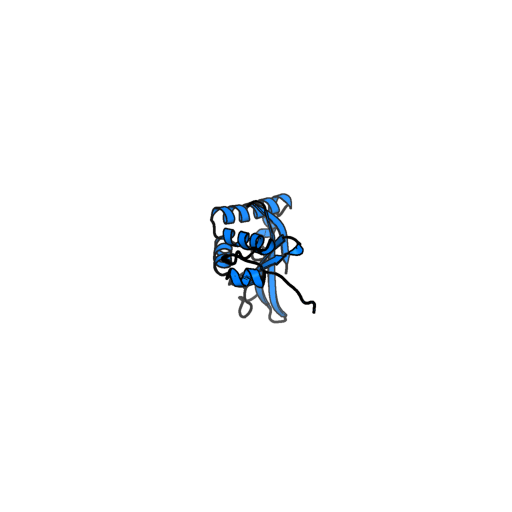68 1.00 97.25 148 TYR A CA 1
ATOM 1211 C C . TYR A 1 148 ? 2.310 -3.464 4.001 1.00 97.25 148 TYR A C 1
ATOM 1213 O O . TYR A 1 148 ? 1.153 -3.387 3.578 1.00 97.25 148 TYR A O 1
ATOM 1221 N N . LEU A 1 149 ? 2.630 -4.233 5.040 1.00 98.00 149 LEU A N 1
ATOM 1222 C CA . LEU A 1 149 ? 1.634 -4.883 5.885 1.00 98.00 149 LEU A CA 1
ATOM 1223 C C . LEU A 1 149 ? 1.332 -3.964 7.064 1.00 98.00 149 LEU A C 1
ATOM 1225 O O . LEU A 1 149 ? 2.225 -3.652 7.851 1.00 98.00 149 LEU A O 1
ATOM 1229 N N . PHE A 1 150 ? 0.084 -3.543 7.224 1.00 97.62 150 PHE A N 1
ATOM 1230 C CA . PHE A 1 150 ? -0.295 -2.591 8.266 1.00 97.62 150 PHE A CA 1
ATOM 1231 C C . PHE A 1 150 ? -1.697 -2.848 8.804 1.00 97.62 150 PHE A C 1
ATOM 1233 O O . PHE A 1 150 ? -2.469 -3.651 8.283 1.00 97.62 150 PHE A O 1
ATOM 1240 N N . LYS A 1 151 ? -2.037 -2.158 9.887 1.00 95.88 151 LYS A N 1
ATOM 1241 C CA . LYS A 1 151 ? -3.384 -2.165 10.459 1.00 95.88 151 LYS A CA 1
ATOM 1242 C C . LYS A 1 151 ? -3.796 -0.771 10.898 1.00 95.88 151 LYS A C 1
ATOM 1244 O O . LYS A 1 151 ? -2.947 0.059 11.228 1.00 95.88 151 LYS A O 1
ATOM 1249 N N . ILE A 1 152 ? -5.107 -0.552 10.946 1.00 94.25 152 ILE A N 1
ATOM 1250 C CA . ILE A 1 152 ? -5.708 0.654 11.510 1.00 94.25 152 ILE A CA 1
ATOM 1251 C C . ILE A 1 152 ? -6.468 0.242 12.771 1.00 94.25 152 ILE A C 1
ATOM 1253 O O . ILE A 1 152 ? -7.398 -0.563 12.729 1.00 94.25 152 ILE A O 1
ATOM 1257 N N . GLU A 1 153 ? -6.032 0.745 13.923 1.00 88.81 153 GLU A N 1
ATOM 1258 C CA . GLU A 1 153 ? -6.619 0.424 15.223 1.00 88.81 153 GLU A CA 1
ATOM 1259 C C . GLU A 1 153 ? -6.832 1.695 16.032 1.00 88.81 153 GLU A C 1
ATOM 1261 O O . GLU A 1 153 ? -5.908 2.479 16.244 1.00 88.81 153 GLU A O 1
ATOM 1266 N N . LYS A 1 154 ? -8.064 1.900 16.516 1.00 87.31 154 LYS A N 1
ATOM 1267 C CA . LYS A 1 154 ? -8.444 3.103 17.281 1.00 87.31 154 LYS A CA 1
ATOM 1268 C C . LYS A 1 154 ? -8.056 4.399 16.543 1.00 87.31 154 LYS A C 1
ATOM 1270 O O . LYS A 1 154 ? -7.629 5.368 17.164 1.00 87.31 154 LYS A O 1
ATOM 1275 N N . GLY A 1 155 ? -8.171 4.383 15.212 1.00 85.81 155 GLY A N 1
ATOM 1276 C CA . GLY A 1 155 ? -7.814 5.497 14.336 1.00 85.81 155 GLY A CA 1
ATOM 1277 C C . GLY A 1 155 ? -6.311 5.724 14.152 1.00 85.81 155 GLY A C 1
ATOM 1278 O O . GLY A 1 155 ? -5.954 6.701 13.507 1.00 85.81 155 GLY A O 1
ATOM 1279 N N . LYS A 1 156 ? -5.433 4.869 14.686 1.00 91.44 156 LYS A N 1
ATOM 1280 C CA . LYS A 1 156 ? -3.982 4.950 14.475 1.00 91.44 156 LYS A CA 1
ATOM 1281 C C . LYS A 1 156 ? -3.529 3.903 13.470 1.00 91.44 156 LYS A C 1
ATOM 1283 O O . LYS A 1 156 ? -4.009 2.771 13.502 1.00 91.44 156 LYS A O 1
ATOM 1288 N N . ILE A 1 157 ? -2.589 4.286 12.618 1.00 95.69 157 ILE A N 1
ATOM 1289 C CA . ILE A 1 157 ? -1.957 3.399 11.644 1.00 95.69 157 ILE A CA 1
ATOM 1290 C C . ILE A 1 157 ? -0.708 2.802 12.284 1.00 95.69 157 ILE A C 1
ATOM 1292 O O . ILE A 1 157 ? 0.048 3.512 12.943 1.00 95.69 157 ILE A O 1
ATOM 1296 N N . LYS A 1 158 ? -0.506 1.498 12.102 1.00 95.56 158 LYS A N 1
ATOM 1297 C CA . LYS A 1 158 ? 0.717 0.807 12.508 1.00 95.56 158 LYS A CA 1
ATOM 1298 C C . LYS A 1 158 ? 1.219 -0.068 11.367 1.00 95.56 158 LYS A C 1
ATOM 1300 O O . LYS A 1 158 ? 0.492 -0.973 10.949 1.00 95.56 158 LYS A O 1
ATOM 1305 N N . ILE A 1 159 ? 2.458 0.161 10.936 1.00 97.50 159 ILE A N 1
ATOM 1306 C CA . ILE A 1 159 ? 3.184 -0.761 10.061 1.00 97.50 159 ILE A CA 1
ATOM 1307 C C . ILE A 1 159 ? 3.600 -1.987 10.880 1.00 97.50 159 ILE A C 1
ATOM 1309 O O . ILE A 1 159 ? 4.058 -1.887 12.019 1.00 97.50 159 ILE A O 1
ATOM 1313 N N . ILE A 1 160 ? 3.335 -3.160 10.323 1.00 97.06 160 ILE A N 1
ATOM 1314 C CA . ILE A 1 160 ? 3.623 -4.469 10.911 1.00 97.06 160 ILE A CA 1
ATOM 1315 C C . ILE A 1 160 ? 4.851 -5.066 10.240 1.00 97.06 160 ILE A C 1
ATOM 1317 O O . ILE A 1 160 ? 5.659 -5.685 10.923 1.00 97.06 160 ILE A O 1
ATOM 1321 N N . ASN A 1 161 ? 4.956 -4.905 8.921 1.00 95.56 161 ASN A N 1
ATOM 1322 C CA . ASN A 1 161 ? 6.098 -5.352 8.145 1.00 95.56 161 ASN A CA 1
ATOM 1323 C C . ASN A 1 161 ? 6.240 -4.514 6.867 1.00 95.56 161 ASN A C 1
ATOM 1325 O O . ASN A 1 161 ? 5.227 -4.096 6.296 1.00 95.56 161 ASN A O 1
ATOM 1329 N N . ILE A 1 162 ? 7.478 -4.338 6.412 1.00 94.25 162 ILE A N 1
ATOM 1330 C CA . ILE A 1 162 ? 7.824 -3.855 5.073 1.00 94.25 162 ILE A CA 1
ATOM 1331 C C . ILE A 1 162 ? 8.706 -4.922 4.431 1.00 94.25 162 ILE A C 1
ATOM 1333 O O . ILE A 1 162 ? 9.692 -5.346 5.034 1.00 94.25 162 ILE A O 1
ATOM 1337 N N . MET A 1 163 ? 8.317 -5.385 3.245 1.00 91.44 163 MET A N 1
ATOM 1338 C CA . MET A 1 163 ? 9.040 -6.413 2.496 1.00 91.44 163 MET A CA 1
ATOM 1339 C C . MET A 1 163 ? 9.318 -5.919 1.086 1.00 91.44 163 MET A C 1
ATOM 1341 O O . MET A 1 163 ? 8.394 -5.491 0.400 1.00 91.44 163 MET A O 1
ATOM 1345 N N . GLU A 1 164 ? 10.562 -6.045 0.656 1.00 88.25 164 GLU A N 1
ATOM 1346 C CA . GLU A 1 164 ? 10.966 -5.899 -0.737 1.00 88.25 164 GLU A CA 1
ATOM 1347 C C . GLU A 1 164 ? 10.951 -7.285 -1.395 1.00 88.25 164 GLU A C 1
ATOM 1349 O O . GLU A 1 164 ? 11.422 -8.265 -0.808 1.00 88.25 164 GLU A O 1
ATOM 1354 N N . VAL A 1 165 ? 10.340 -7.391 -2.572 1.00 76.94 165 VAL A N 1
ATOM 1355 C CA . VAL A 1 165 ? 10.191 -8.645 -3.326 1.00 76.94 165 VAL A CA 1
ATOM 1356 C C . VAL A 1 165 ? 10.654 -8.394 -4.753 1.00 76.94 165 VAL A C 1
ATOM 1358 O O . VAL A 1 165 ? 10.218 -7.417 -5.353 1.00 76.94 165 VAL A O 1
ATOM 1361 N N . GLY A 1 166 ? 11.523 -9.251 -5.284 1.00 72.81 166 GLY A N 1
ATOM 1362 C CA . GLY A 1 166 ? 12.038 -9.214 -6.655 1.00 72.81 166 GLY A CA 1
ATOM 1363 C C . GLY A 1 166 ? 12.699 -10.528 -7.034 1.00 72.81 166 GLY A C 1
ATOM 1364 O O . GLY A 1 166 ? 12.837 -11.393 -6.133 1.00 72.81 166 GLY A O 1
#

Foldseek 3Di:
DDDDDDDDDDDDDDPPPPPPQDPLLVFLVLLLCLLPPVNVVLQVVQVVVVCVVVVVDPVCVPLDLADDDDSVNSNVVSVPDDSVVCSVVQKDKDWDAPQRDPPVFDTQVPPTWMWMWGQDRVVSKIKIKTKDWTQDPVPGIDIKYKIFIWGQDPNGIHTPDIDIGD

Secondary structure (DSSP, 8-state):
----------------------HHHHHHTTGGGGGSHHHHHHHHHHHHHHHHHTT--HHHHTT--SPPP-HHHHHHHHHHS-HHHHHHHSEEEEEE------TTSB--SS--EEEEEEEEGGGTEEEEEEEEEEEETTTEEEEEEEEEEEEEETTEEEEEEEEEE-

Sequence (166 aa):
MLKKILILFFILSSLKGISQTTTAEKQINQIFQLEEKEKIHQFFQAIEEYKQDHDYSDAMIMDSIFAEITPPVLVNFIKSINKEIFIQEKEFTKDYEFNIFPQEYAANMPCADVVSLRFLEEKNQFLLMVGNSFYVEDFGCTESGTSYLFKIEKGKIKIINIMEVG

Radius of gyration: 23.39 Å; chains: 1; bounding box: 88×46×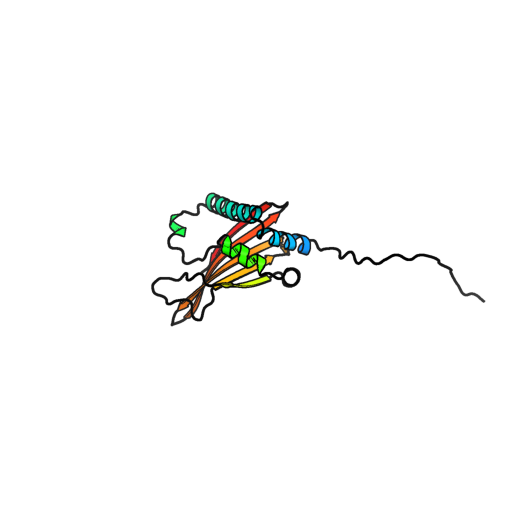44 Å